Protein AF-A0A972E0N2-F1 (afdb_monomer_lite)

Sequence (147 aa):
MMSERCEKVRLAAMAALDGETPPLSEQEIREHLAACAACRAQVEQLQRALAPLKRQKLRVVAEDVWPGVEAALRKQTAPAQPRREACVFAALGLFLLACKIVGVLPELAGNWLPKVLPLAAALVLFCVLKQNPFQITGNLKLEGNLR

Secondary structure (DSSP, 8-state):
---HHHHHHHHHHHHHHHT---SS-HHHHHHHHHH-HHHHHHHHHHHHHHHHHHTPPP---SS--HHHHHHHHHHHHSPP-THHHHHHHHHHHHHHHHHHHHHHSGGGTT-SHHHHHHHHHHHHHHHHH---TT-------------

pLDDT: mean 78.17, std 16.09, range [41.03, 96.81]

Foldseek 3Di:
DDDPLLVLLLQQLVCVVVVHHHPDDPVSSVVVLVVDVVSVVVSVVVVVVCVVVVVDDPPPDVDDCVVVVVVVVCVVPVPPPCVVVVVVVVVLVVVLVVLVVVCVPPVCVPDCCSVVVNVVVVVVCCVVVVPPVPPPVPPPPPPPPDD

Structure (mmCIF, N/CA/C/O backbone):
data_AF-A0A972E0N2-F1
#
_entry.id   AF-A0A972E0N2-F1
#
loop_
_atom_site.group_PDB
_atom_site.id
_atom_site.type_symbol
_atom_site.label_atom_id
_atom_site.label_alt_id
_atom_site.label_comp_id
_atom_site.label_asym_id
_atom_site.label_entity_id
_atom_site.label_seq_id
_atom_site.pdbx_PDB_ins_code
_atom_site.Cartn_x
_atom_site.Cartn_y
_atom_site.Cartn_z
_atom_site.occupancy
_atom_site.B_iso_or_equiv
_atom_site.auth_seq_id
_atom_site.auth_comp_id
_atom_site.auth_asym_id
_atom_site.auth_atom_id
_atom_site.pdbx_PDB_model_num
ATOM 1 N N . MET A 1 1 ? -31.651 2.203 8.434 1.00 47.38 1 MET A N 1
ATOM 2 C CA . MET A 1 1 ? -31.105 3.549 8.154 1.00 47.38 1 MET A CA 1
ATOM 3 C C . MET A 1 1 ? -29.823 3.714 8.949 1.00 47.38 1 MET A C 1
ATOM 5 O O . MET A 1 1 ? -29.874 3.605 10.168 1.00 47.38 1 MET A O 1
ATOM 9 N N . MET A 1 2 ? -28.678 3.868 8.279 1.00 61.38 2 MET A N 1
ATOM 10 C CA . MET A 1 2 ? -27.412 4.181 8.948 1.00 61.38 2 MET A CA 1
ATOM 11 C C . MET A 1 2 ? -27.353 5.688 9.194 1.00 61.38 2 MET A C 1
ATOM 13 O O . MET A 1 2 ? -27.501 6.458 8.252 1.00 61.38 2 MET A O 1
ATOM 17 N N . SER A 1 3 ? -27.201 6.101 10.452 1.00 83.81 3 SER A N 1
ATOM 18 C CA . SER A 1 3 ? -26.954 7.503 10.791 1.00 83.81 3 SER A CA 1
ATOM 19 C C . SER A 1 3 ? -25.468 7.826 10.627 1.00 83.81 3 SER A C 1
ATOM 21 O O . SER A 1 3 ? -24.614 6.963 10.836 1.00 83.81 3 SER A O 1
ATOM 23 N N . GLU A 1 4 ? -25.154 9.080 10.310 1.00 91.50 4 GLU A N 1
ATOM 24 C CA . GLU A 1 4 ? -23.779 9.580 10.146 1.00 91.50 4 GLU A CA 1
ATOM 25 C C . GLU A 1 4 ? -22.886 9.263 11.365 1.00 91.50 4 GLU A C 1
ATOM 27 O O . GLU A 1 4 ? -21.710 8.926 11.236 1.00 91.50 4 GLU A O 1
ATOM 32 N N . ARG A 1 5 ? -23.456 9.291 12.580 1.00 92.62 5 ARG A N 1
ATOM 33 C CA . ARG A 1 5 ? -22.733 8.940 13.812 1.00 92.62 5 ARG A CA 1
ATOM 34 C C . ARG A 1 5 ? -22.342 7.462 13.863 1.00 92.62 5 ARG A C 1
ATOM 36 O O . ARG A 1 5 ? -21.238 7.153 14.302 1.00 92.62 5 ARG A O 1
ATOM 43 N N . CYS A 1 6 ? -23.216 6.560 13.413 1.00 95.50 6 CYS A N 1
ATOM 44 C CA . CYS A 1 6 ? -22.904 5.131 13.354 1.00 95.50 6 CYS A CA 1
AT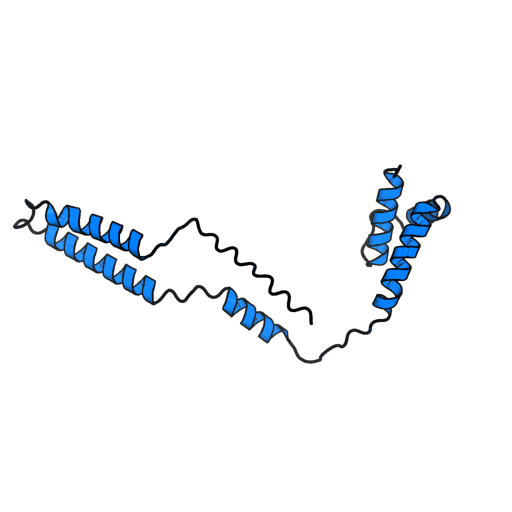OM 45 C C . CYS A 1 6 ? -21.748 4.853 12.386 1.00 95.50 6 CYS A C 1
ATOM 47 O O . CYS A 1 6 ? -20.889 4.024 12.674 1.00 95.50 6 CYS A O 1
ATOM 49 N N . GLU A 1 7 ? -21.708 5.551 11.252 1.00 95.00 7 GLU A N 1
ATOM 50 C CA . GLU A 1 7 ? -20.619 5.432 10.281 1.00 95.00 7 GLU A CA 1
ATOM 51 C C . GLU A 1 7 ? -19.281 5.899 10.868 1.00 95.00 7 GLU A C 1
ATOM 53 O O . GLU A 1 7 ? -18.316 5.134 10.870 1.00 95.00 7 GLU A O 1
ATOM 58 N N . LYS A 1 8 ? -19.244 7.099 11.466 1.00 95.94 8 LYS A N 1
ATOM 59 C CA . LYS A 1 8 ? -18.034 7.637 12.114 1.00 95.94 8 LYS A CA 1
ATOM 60 C C . LYS A 1 8 ? -17.495 6.709 13.201 1.00 95.94 8 LYS A C 1
ATOM 62 O O . LYS A 1 8 ? -16.295 6.454 13.249 1.00 95.94 8 LYS A O 1
ATOM 67 N N . VAL A 1 9 ? -18.373 6.163 14.045 1.00 96.44 9 VAL A N 1
ATOM 68 C CA . VAL A 1 9 ? -17.969 5.234 15.113 1.00 96.44 9 VAL A CA 1
ATOM 69 C C . VAL A 1 9 ? -17.430 3.927 14.546 1.00 96.44 9 VAL A C 1
ATOM 71 O O . VAL A 1 9 ? -16.439 3.416 15.059 1.00 96.44 9 VAL A O 1
ATOM 74 N N . ARG A 1 10 ? -18.029 3.387 13.480 1.00 94.56 10 ARG A N 1
ATOM 75 C CA . ARG A 1 10 ? -17.522 2.166 12.840 1.00 94.56 10 ARG A CA 1
ATOM 76 C C . ARG A 1 10 ? -16.139 2.365 12.235 1.00 94.56 10 ARG A C 1
ATOM 78 O O . ARG A 1 10 ? -15.279 1.518 12.449 1.00 94.56 10 ARG A O 1
ATOM 85 N N . LEU A 1 11 ? -15.924 3.470 11.522 1.00 95.69 11 LEU A N 1
ATOM 86 C CA . LEU A 1 11 ? -14.619 3.802 10.947 1.00 95.69 11 LEU A CA 1
ATOM 87 C C . LEU A 1 11 ? -13.566 4.003 12.040 1.00 95.69 11 LEU A C 1
ATOM 89 O O . LEU A 1 11 ? -12.485 3.429 11.962 1.00 95.69 11 LEU A O 1
ATOM 93 N N . ALA A 1 12 ? -13.904 4.742 13.098 1.00 96.81 12 ALA A N 1
ATOM 94 C CA . ALA A 1 12 ? -13.007 4.941 14.231 1.00 96.81 12 ALA A CA 1
ATOM 95 C C . ALA A 1 12 ? -12.687 3.621 14.960 1.00 96.81 12 ALA A C 1
ATOM 97 O O . ALA A 1 12 ? -11.539 3.376 15.318 1.00 96.81 12 ALA A O 1
ATOM 98 N N . ALA A 1 13 ? -13.674 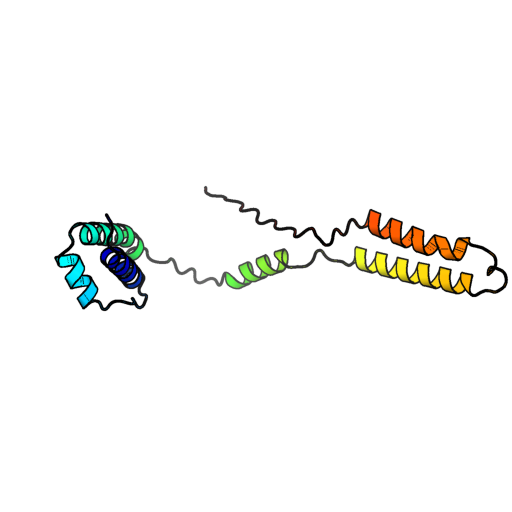2.737 15.134 1.00 95.44 13 ALA A N 1
ATOM 99 C CA . ALA A 1 13 ? -13.461 1.421 15.729 1.00 95.44 13 ALA A CA 1
ATOM 100 C C . ALA A 1 13 ? -12.577 0.518 14.852 1.00 95.44 13 ALA A C 1
ATOM 102 O O . ALA A 1 13 ? -11.760 -0.220 15.392 1.00 95.44 13 ALA A O 1
ATOM 103 N N . MET A 1 14 ? -12.710 0.579 13.522 1.00 95.00 14 MET A N 1
ATOM 104 C CA . MET A 1 14 ? -11.822 -0.131 12.592 1.00 95.00 14 MET A CA 1
ATOM 105 C C . MET A 1 14 ? -10.381 0.370 12.694 1.00 95.00 14 MET A C 1
ATOM 107 O O . MET A 1 14 ? -9.493 -0.433 12.954 1.00 95.00 14 MET A O 1
ATOM 111 N N . ALA A 1 15 ? -10.168 1.685 12.597 1.00 95.38 15 ALA A N 1
ATOM 112 C CA . ALA A 1 15 ? -8.840 2.289 12.724 1.00 95.38 15 ALA A CA 1
ATOM 113 C C . ALA A 1 15 ? -8.162 1.886 14.046 1.00 95.38 15 ALA A C 1
ATOM 115 O O . ALA A 1 15 ? -7.014 1.447 14.061 1.00 95.38 15 ALA A O 1
ATOM 116 N N . ALA A 1 16 ? -8.909 1.923 15.156 1.00 94.62 16 ALA A N 1
ATOM 117 C CA . ALA A 1 16 ? -8.409 1.475 16.452 1.00 94.62 16 ALA A CA 1
ATOM 118 C C . ALA A 1 16 ? -8.043 -0.025 16.476 1.00 94.62 16 ALA A C 1
ATOM 120 O O . ALA A 1 16 ? -7.080 -0.416 17.136 1.00 94.62 16 ALA A O 1
ATOM 121 N N . LEU A 1 17 ? -8.794 -0.884 15.773 1.00 93.00 17 LEU A N 1
ATOM 122 C CA . LEU A 1 17 ? -8.502 -2.321 15.682 1.00 93.00 17 LEU A CA 1
ATOM 123 C C . LEU A 1 17 ? -7.239 -2.627 14.870 1.00 93.00 17 LEU A C 1
ATOM 125 O O . LEU A 1 17 ? -6.551 -3.601 15.201 1.00 93.00 17 LEU A O 1
ATOM 129 N N . ASP A 1 18 ? -6.950 -1.794 13.873 1.00 91.38 18 ASP A N 1
ATOM 130 C CA . ASP A 1 18 ? -5.763 -1.867 13.017 1.00 91.38 18 ASP A CA 1
ATOM 131 C C . ASP A 1 18 ? -4.518 -1.237 13.676 1.00 91.38 18 ASP A C 1
ATOM 133 O O . ASP A 1 18 ? -3.405 -1.381 13.175 1.00 91.38 18 ASP A O 1
ATOM 137 N N . GLY A 1 19 ? -4.678 -0.610 14.849 1.00 91.50 19 GLY A N 1
ATOM 138 C CA . GLY A 1 19 ? -3.594 0.050 15.585 1.00 91.50 19 GLY A CA 1
ATOM 139 C C . GLY A 1 19 ? -3.277 1.462 15.085 1.00 91.50 19 GLY A C 1
ATOM 140 O O . GLY A 1 19 ? -2.243 2.019 15.452 1.00 91.50 19 GLY A O 1
ATOM 141 N N . GLU A 1 20 ? -4.152 2.040 14.265 1.00 95.25 20 GLU A N 1
ATOM 142 C CA . GLU A 1 20 ? -4.073 3.429 13.821 1.00 95.25 20 GLU A CA 1
ATOM 143 C C . GLU A 1 20 ? -4.681 4.380 14.862 1.00 95.25 20 GLU A C 1
ATOM 145 O O . GLU A 1 20 ? -5.400 3.968 15.775 1.00 95.25 20 GLU A O 1
ATOM 150 N N . THR A 1 21 ? -4.415 5.680 14.717 1.00 95.38 21 THR A N 1
ATOM 151 C CA . THR A 1 21 ? -4.998 6.716 15.579 1.00 95.38 21 THR A CA 1
ATOM 152 C C . THR A 1 21 ? -6.384 7.113 15.056 1.00 95.38 21 THR A C 1
ATOM 154 O O . THR A 1 21 ? -6.466 7.773 14.016 1.00 95.38 21 THR A O 1
ATOM 157 N N . PRO A 1 22 ? -7.485 6.756 15.744 1.00 95.25 22 PRO A N 1
ATOM 158 C CA . PRO A 1 22 ? -8.828 7.075 15.279 1.00 95.25 22 PRO A CA 1
ATOM 159 C C . PRO A 1 22 ? -9.177 8.562 15.473 1.00 95.25 22 PRO A C 1
ATOM 161 O O . PRO A 1 22 ? -8.662 9.212 16.383 1.00 95.25 22 PRO A O 1
ATOM 164 N N . PRO A 1 23 ? -10.120 9.100 14.677 1.00 91.62 23 PRO A N 1
ATOM 165 C CA . PRO A 1 23 ? -10.600 10.477 14.819 1.00 91.62 23 PRO A CA 1
ATOM 166 C C . PRO A 1 23 ? -11.544 10.684 16.016 1.00 91.62 23 PRO A C 1
ATOM 168 O O . PRO A 1 23 ? -11.795 11.823 16.397 1.00 91.62 23 PRO A O 1
ATOM 171 N N . LEU A 1 24 ? -12.094 9.604 16.583 1.00 95.62 24 LEU A N 1
ATOM 172 C CA . LEU A 1 24 ? -12.899 9.629 17.807 1.00 95.62 24 LEU A CA 1
ATOM 173 C C . LEU A 1 24 ? -12.097 9.026 18.953 1.00 95.62 24 LEU A C 1
ATOM 175 O O . LEU A 1 24 ? -11.369 8.050 18.760 1.00 95.62 24 LEU A O 1
ATOM 179 N N . SER A 1 25 ? -12.279 9.564 20.153 1.00 95.88 25 SER A N 1
ATOM 180 C CA . SER A 1 25 ? -11.676 9.003 21.357 1.00 95.88 25 SER A CA 1
ATOM 181 C C . SER A 1 25 ? -12.251 7.619 21.676 1.00 95.88 25 SER A C 1
ATOM 183 O O . SER A 1 25 ? -13.392 7.284 21.344 1.00 95.88 25 SER A O 1
ATOM 185 N N . GLU A 1 26 ? -11.475 6.806 22.392 1.00 94.06 26 GLU A N 1
ATOM 186 C CA . GLU A 1 26 ? -11.918 5.480 22.835 1.00 94.06 26 GLU A CA 1
ATOM 187 C C . GLU A 1 26 ? -13.202 5.555 23.683 1.00 94.06 26 GLU A C 1
ATOM 189 O O . GLU A 1 26 ? -14.063 4.676 23.617 1.00 94.06 26 GLU A O 1
ATOM 194 N N . GLN A 1 27 ? -13.360 6.626 24.465 1.00 96.25 27 GLN A N 1
ATOM 195 C CA . GLN A 1 27 ? -14.550 6.845 25.275 1.00 96.25 27 GLN A CA 1
ATOM 196 C C . GLN A 1 27 ? -15.798 7.088 24.416 1.00 96.25 27 GLN A C 1
ATOM 198 O O . GLN A 1 27 ? -16.801 6.408 24.622 1.00 96.25 27 GLN A O 1
ATOM 203 N N . GLU A 1 28 ? -15.724 7.958 23.408 1.00 95.62 28 GLU A N 1
ATOM 204 C CA . GLU A 1 28 ? -16.846 8.219 22.492 1.00 95.62 28 GLU A CA 1
ATOM 205 C C . GLU A 1 28 ? -17.270 6.964 21.719 1.00 95.62 28 GLU A C 1
ATOM 207 O O . GLU A 1 28 ? -18.464 6.720 21.509 1.00 95.62 28 GLU A O 1
ATOM 212 N N . ILE A 1 29 ? -16.294 6.142 21.317 1.00 96.06 29 ILE A N 1
ATOM 213 C CA . ILE A 1 29 ? -16.551 4.847 20.680 1.00 96.06 29 ILE A CA 1
ATOM 214 C C . ILE A 1 29 ? -17.296 3.934 21.663 1.00 96.06 29 ILE A C 1
ATOM 216 O O . ILE A 1 29 ? -18.366 3.422 21.325 1.00 96.06 29 ILE A O 1
ATOM 220 N N . ARG A 1 30 ? -16.784 3.756 22.891 1.00 95.75 30 ARG A N 1
ATOM 221 C CA . ARG A 1 30 ? -17.406 2.898 23.919 1.00 95.75 30 ARG A CA 1
ATOM 222 C C . ARG A 1 30 ? -18.832 3.324 24.254 1.00 95.75 30 ARG A C 1
ATOM 224 O O . ARG A 1 30 ? -19.719 2.473 24.305 1.00 95.75 30 ARG A O 1
ATOM 231 N N . GLU A 1 31 ? -19.065 4.620 24.438 1.00 96.56 31 GLU A N 1
ATOM 232 C CA . GLU A 1 31 ? -20.388 5.177 24.735 1.00 96.56 31 GLU A CA 1
ATOM 233 C C . GLU A 1 31 ? -21.396 4.846 23.629 1.00 96.56 31 GLU A C 1
ATOM 235 O O . GLU A 1 31 ? -22.507 4.381 23.902 1.00 96.56 31 GLU A O 1
ATOM 240 N N . HIS A 1 32 ? -21.004 5.003 22.362 1.00 96.38 32 HIS A N 1
ATOM 241 C CA . HIS A 1 32 ? -21.888 4.663 21.253 1.00 96.38 32 HIS A CA 1
ATOM 242 C C . HIS A 1 32 ? -22.130 3.153 21.134 1.00 96.38 32 HIS A C 1
ATOM 244 O O . HIS A 1 32 ? -23.262 2.737 20.885 1.00 96.38 32 HIS A O 1
ATOM 250 N N . LEU A 1 33 ? -21.105 2.316 21.325 1.00 96.06 33 LEU A N 1
ATOM 251 C CA . LEU A 1 33 ? -21.260 0.857 21.280 1.00 96.06 33 LEU A CA 1
ATOM 252 C C . LEU A 1 33 ? -22.137 0.330 22.426 1.00 96.06 33 LEU A C 1
ATOM 254 O O . LEU A 1 33 ? -22.862 -0.646 22.235 1.00 96.06 33 LEU A O 1
ATOM 258 N N . ALA A 1 34 ? -22.142 0.994 23.585 1.00 96.50 34 ALA A N 1
ATOM 259 C CA . ALA A 1 34 ? -23.062 0.675 24.672 1.00 96.50 34 ALA A CA 1
ATOM 260 C C . ALA A 1 34 ? -24.527 0.934 24.272 1.00 96.50 34 ALA A C 1
ATOM 262 O O . ALA A 1 34 ? -25.392 0.095 24.543 1.00 96.50 34 ALA A O 1
ATOM 263 N N . ALA A 1 35 ? -24.786 2.042 23.569 1.00 95.19 35 ALA A N 1
ATOM 264 C CA . ALA A 1 35 ? -26.125 2.477 23.171 1.00 95.19 35 ALA A CA 1
ATOM 265 C C . ALA A 1 35 ? -26.642 1.853 21.856 1.00 95.19 35 ALA A C 1
ATOM 267 O O . ALA A 1 35 ? -27.850 1.729 21.669 1.00 95.19 35 ALA A O 1
ATOM 268 N N . CYS A 1 36 ? -25.762 1.445 20.936 1.00 96.75 36 CYS A N 1
ATOM 269 C CA . CYS A 1 36 ? -26.142 0.950 19.611 1.00 96.75 36 CYS A CA 1
ATOM 270 C C . CYS A 1 36 ? -25.799 -0.535 19.425 1.00 96.75 36 CYS A C 1
ATOM 272 O O . CYS A 1 36 ? -24.662 -0.906 19.129 1.00 96.75 36 CYS A O 1
ATOM 274 N N . ALA A 1 37 ? -26.811 -1.404 19.534 1.00 95.75 37 ALA A N 1
ATOM 275 C CA . ALA A 1 37 ? -26.650 -2.850 19.351 1.00 95.75 37 ALA A CA 1
ATOM 276 C C . ALA A 1 37 ? -26.124 -3.240 17.954 1.00 95.75 37 ALA A C 1
ATOM 278 O O . ALA A 1 37 ? -25.310 -4.153 17.846 1.00 95.75 37 ALA A O 1
ATOM 279 N N . ALA A 1 38 ? -26.532 -2.526 16.898 1.00 94.69 38 ALA A N 1
ATOM 280 C CA . ALA A 1 38 ? -26.091 -2.807 15.531 1.00 94.69 38 ALA A CA 1
ATOM 281 C C . ALA A 1 38 ? -24.590 -2.534 15.330 1.00 94.69 38 ALA A C 1
ATOM 283 O O . ALA A 1 38 ? -23.879 -3.381 14.788 1.00 94.69 38 ALA A O 1
ATOM 284 N N . CYS A 1 39 ? -24.092 -1.384 15.802 1.00 95.88 39 CYS A N 1
ATOM 285 C CA . CYS A 1 39 ? -22.668 -1.051 15.726 1.00 95.88 39 CYS A CA 1
ATOM 286 C C . CYS A 1 39 ? -21.823 -2.002 16.582 1.00 95.88 39 CYS A C 1
ATOM 288 O O . CYS A 1 39 ? -20.782 -2.467 16.124 1.00 95.88 39 CYS A O 1
ATOM 290 N N . ARG A 1 40 ? -22.297 -2.354 17.785 1.00 96.44 40 ARG A N 1
ATOM 291 C CA . ARG A 1 40 ? -21.650 -3.351 18.651 1.00 96.44 40 ARG A CA 1
ATOM 292 C C . ARG A 1 40 ? -21.501 -4.704 17.958 1.00 96.44 40 ARG A C 1
ATOM 294 O O . ARG A 1 40 ? -20.384 -5.201 17.867 1.00 96.44 40 ARG A O 1
ATOM 301 N N . ALA A 1 41 ? -22.574 -5.238 17.376 1.00 96.62 41 ALA A N 1
ATOM 302 C CA . ALA A 1 41 ? -22.528 -6.516 16.665 1.00 96.62 41 ALA A CA 1
ATOM 303 C C . ALA A 1 41 ? -21.528 -6.512 15.490 1.00 96.62 41 ALA A C 1
ATOM 305 O O . ALA A 1 41 ? -20.830 -7.500 15.258 1.00 96.62 41 ALA A O 1
ATOM 306 N N . GLN A 1 42 ? -21.426 -5.396 14.762 1.00 94.44 42 GLN A N 1
ATOM 307 C CA . GLN A 1 42 ? -20.488 -5.248 13.644 1.00 94.44 42 GLN A CA 1
ATOM 308 C C . GLN A 1 42 ? -19.032 -5.164 14.108 1.00 94.44 42 GLN A C 1
ATOM 310 O O . GLN A 1 42 ? -18.171 -5.833 13.538 1.00 94.44 42 GLN A O 1
ATOM 315 N N . VAL A 1 43 ? -18.748 -4.393 15.160 1.00 94.94 43 VAL A N 1
ATOM 316 C CA . VAL A 1 43 ? -17.398 -4.316 15.741 1.00 94.94 43 VAL A CA 1
ATOM 317 C C . VAL A 1 43 ? -16.977 -5.670 16.319 1.00 94.94 43 VAL A C 1
ATOM 319 O O . VAL A 1 43 ? -15.860 -6.120 16.078 1.00 94.94 43 VAL A O 1
ATOM 322 N N . GLU A 1 44 ? -17.880 -6.381 16.995 1.00 95.69 44 GLU A N 1
ATOM 323 C CA . GLU A 1 44 ? -17.631 -7.743 17.483 1.00 95.69 44 GLU A CA 1
ATOM 324 C C . GLU A 1 44 ? -17.385 -8.740 16.341 1.00 95.69 44 GLU A C 1
ATOM 326 O O . GLU A 1 44 ? -16.583 -9.666 16.472 1.00 95.69 44 GLU A O 1
ATOM 331 N N . GLN A 1 45 ? -18.065 -8.583 15.201 1.00 95.38 45 GLN A N 1
ATOM 332 C CA . GLN A 1 45 ? -17.803 -9.391 14.010 1.00 95.38 45 GLN A CA 1
ATOM 333 C C . GLN A 1 45 ? -16.391 -9.138 13.462 1.00 95.38 45 GLN A C 1
ATOM 335 O O . GLN A 1 45 ? -15.680 -10.100 13.168 1.00 95.38 45 GLN A O 1
ATOM 340 N N . LEU A 1 46 ? -15.961 -7.875 13.379 1.00 93.06 46 LEU A N 1
ATOM 341 C CA . LEU A 1 46 ? -14.603 -7.510 12.959 1.00 93.06 46 LEU A CA 1
ATOM 342 C C . LEU A 1 46 ? -13.546 -8.073 13.916 1.00 93.06 46 LEU A C 1
ATOM 344 O O . LEU A 1 46 ? -12.584 -8.702 13.482 1.00 93.06 46 LEU A O 1
ATOM 348 N N . GLN A 1 47 ? -13.755 -7.936 15.226 1.00 93.75 47 GLN A N 1
ATOM 349 C CA . GLN A 1 47 ? -12.856 -8.493 16.240 1.00 93.75 47 GLN A CA 1
ATOM 350 C C . GLN A 1 47 ? -12.726 -10.015 16.128 1.00 93.75 47 GLN A C 1
ATOM 352 O O . GLN A 1 47 ? -11.617 -10.546 16.205 1.00 93.75 47 GLN A O 1
ATOM 357 N N . ARG A 1 48 ? -13.840 -10.723 15.900 1.00 93.94 48 ARG A N 1
ATOM 358 C CA . ARG A 1 48 ? -13.830 -12.176 15.675 1.00 93.94 48 ARG A CA 1
ATOM 359 C C . ARG A 1 48 ? -13.066 -12.562 14.410 1.00 93.94 48 ARG A C 1
ATOM 361 O O . ARG A 1 48 ? -12.350 -13.559 14.439 1.00 93.94 48 ARG A O 1
ATOM 368 N N . ALA A 1 49 ? -13.174 -11.777 13.338 1.00 91.50 49 ALA A N 1
ATOM 369 C CA . ALA A 1 49 ? -12.422 -12.001 12.103 1.00 91.50 49 ALA A CA 1
ATOM 370 C C . ALA A 1 49 ? -10.913 -11.738 12.270 1.00 91.50 49 ALA A C 1
ATOM 372 O O . ALA A 1 49 ? -10.095 -12.465 11.710 1.00 91.50 49 ALA A O 1
ATOM 373 N N . LEU A 1 50 ? -10.531 -10.751 13.087 1.00 90.44 50 LEU A N 1
ATOM 374 C CA . LEU A 1 50 ? -9.130 -10.428 13.386 1.00 90.44 50 LEU A CA 1
ATOM 375 C C . LEU A 1 50 ? -8.482 -11.397 14.384 1.00 90.44 50 LEU A C 1
ATOM 377 O O . LEU A 1 50 ? -7.269 -11.598 14.347 1.00 90.44 50 LEU A O 1
ATOM 381 N N . ALA A 1 51 ? -9.261 -12.009 15.279 1.00 89.88 51 ALA A N 1
ATOM 382 C CA . ALA A 1 51 ? -8.762 -12.933 16.297 1.00 89.88 51 ALA A CA 1
ATOM 383 C C . ALA A 1 51 ? -7.844 -14.055 15.757 1.00 89.88 51 ALA A C 1
ATOM 385 O O . ALA A 1 51 ? -6.785 -14.265 16.356 1.00 89.88 51 ALA A O 1
ATOM 386 N N . PRO A 1 52 ? -8.167 -14.772 14.658 1.00 90.50 52 PRO A N 1
ATOM 387 C CA . PRO A 1 52 ? -7.251 -15.758 14.086 1.00 90.50 52 PRO A CA 1
ATOM 388 C C . PRO A 1 52 ? -5.985 -15.120 13.506 1.00 90.50 52 PRO A C 1
ATOM 390 O O . PRO A 1 52 ? -4.908 -15.682 13.682 1.00 90.50 52 PRO A O 1
ATOM 393 N N . LEU A 1 53 ? -6.083 -13.943 12.875 1.00 87.69 53 LEU A N 1
ATOM 394 C CA . LEU A 1 53 ? -4.934 -13.237 12.295 1.00 87.69 53 LEU A CA 1
ATOM 395 C C . LEU A 1 53 ? -3.944 -12.789 13.375 1.00 87.69 53 LEU A C 1
ATOM 397 O O . LEU A 1 53 ? -2.747 -13.007 13.230 1.00 87.69 53 LEU A O 1
ATOM 401 N N . LYS A 1 54 ? -4.435 -12.273 14.510 1.00 84.94 54 LYS A N 1
ATOM 402 C CA . LYS A 1 54 ? -3.597 -11.880 15.660 1.00 84.94 54 LYS A CA 1
ATOM 403 C C . LYS A 1 54 ? -2.835 -13.049 16.292 1.00 84.94 54 LYS A C 1
ATOM 405 O O . LYS A 1 54 ? -1.846 -12.832 16.985 1.00 84.94 54 LYS A O 1
ATOM 410 N N . ARG A 1 55 ? -3.293 -14.286 16.084 1.00 86.94 55 ARG A N 1
ATOM 411 C CA . ARG A 1 55 ? -2.617 -15.501 16.569 1.00 86.94 55 ARG A CA 1
ATO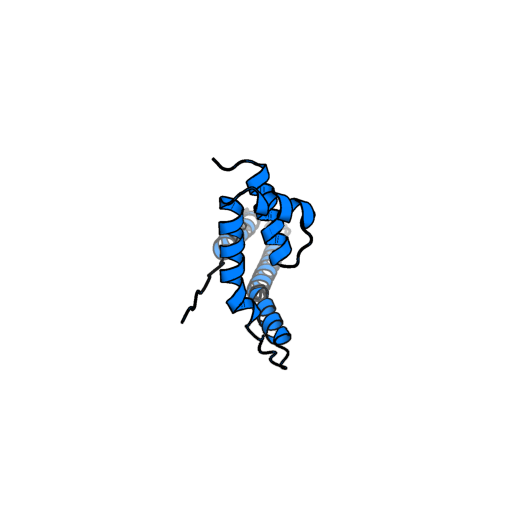M 412 C C . ARG A 1 55 ? -1.557 -16.012 15.599 1.00 86.94 55 ARG A C 1
ATOM 414 O O . ARG A 1 55 ? -0.766 -16.873 15.986 1.00 86.94 55 ARG A O 1
ATOM 421 N N . GLN A 1 56 ? -1.540 -15.515 14.363 1.00 87.56 56 GLN A N 1
ATOM 422 C CA . GLN A 1 56 ? -0.531 -15.912 13.396 1.00 87.56 56 GLN A CA 1
ATOM 423 C C . GLN A 1 56 ? 0.818 -15.345 13.813 1.00 87.56 56 GLN A C 1
ATOM 425 O O . GLN A 1 56 ? 0.979 -14.146 14.032 1.00 87.56 56 GLN A O 1
ATOM 430 N N . LYS A 1 57 ? 1.808 -16.226 13.914 1.00 82.94 57 LYS A N 1
ATOM 431 C CA . LYS A 1 57 ? 3.198 -15.815 14.064 1.00 82.94 57 LYS A CA 1
ATOM 432 C C . LYS A 1 57 ? 3.766 -15.635 12.672 1.00 82.94 57 LYS A C 1
ATOM 434 O O . LYS A 1 57 ? 3.751 -16.575 11.876 1.00 82.94 57 LYS A O 1
ATOM 439 N N . LEU A 1 58 ? 4.278 -14.442 12.388 1.00 79.19 58 LEU A N 1
ATOM 440 C CA . LEU A 1 58 ? 5.040 -14.232 11.171 1.00 79.19 58 LEU A CA 1
ATOM 441 C C . LEU A 1 58 ? 6.260 -15.155 11.222 1.00 79.19 58 LEU A C 1
ATOM 443 O O . LEU A 1 58 ? 7.062 -15.092 12.157 1.00 79.19 58 LEU A O 1
ATOM 447 N N . ARG A 1 59 ? 6.394 -16.036 10.230 1.00 81.12 59 ARG A N 1
ATOM 448 C CA . ARG A 1 59 ? 7.649 -16.751 10.021 1.00 81.12 59 ARG A CA 1
ATOM 449 C C . ARG A 1 59 ? 8.648 -15.723 9.511 1.00 81.12 59 ARG A C 1
ATOM 451 O O . ARG A 1 59 ? 8.639 -15.388 8.332 1.00 81.12 59 ARG A O 1
ATOM 458 N N . VAL A 1 60 ? 9.481 -15.214 10.409 1.00 77.06 60 VAL A N 1
ATOM 459 C CA . VAL A 1 60 ? 10.613 -14.376 10.026 1.00 77.06 60 VAL A CA 1
ATOM 460 C C . VAL A 1 60 ? 11.625 -15.294 9.351 1.00 77.06 60 VAL A C 1
ATOM 462 O O . VAL A 1 60 ? 12.282 -16.104 10.002 1.00 77.06 60 VAL A O 1
ATOM 465 N N . VAL A 1 61 ? 11.675 -15.234 8.024 1.00 77.38 61 VAL A N 1
ATOM 466 C CA . VAL A 1 61 ? 12.756 -15.837 7.248 1.00 77.38 61 VAL A CA 1
ATOM 467 C C . VAL A 1 61 ? 13.953 -14.904 7.409 1.00 77.38 61 VAL A C 1
ATOM 469 O O . VAL A 1 61 ? 13.836 -13.713 7.147 1.00 77.38 61 VAL A O 1
ATOM 472 N N . ALA A 1 62 ? 15.076 -15.426 7.907 1.00 77.75 62 ALA A N 1
ATOM 473 C CA . ALA A 1 62 ? 16.282 -14.633 8.175 1.00 77.75 62 ALA A CA 1
ATOM 474 C C . ALA A 1 62 ? 17.020 -14.193 6.896 1.00 77.75 62 ALA A C 1
ATOM 476 O O . ALA A 1 62 ? 17.996 -13.452 6.967 1.00 77.75 62 ALA A O 1
ATOM 477 N N . GLU A 1 63 ? 16.581 -14.681 5.739 1.00 86.12 63 GLU A N 1
ATOM 478 C CA . GLU A 1 63 ? 17.148 -14.344 4.444 1.00 86.12 63 GLU A CA 1
ATOM 479 C C . GLU A 1 63 ? 16.561 -13.028 3.932 1.00 86.12 63 GLU A C 1
ATOM 481 O O . GLU A 1 63 ? 15.341 -12.844 3.887 1.00 86.12 63 GLU A O 1
ATOM 486 N N . ASP A 1 64 ? 17.444 -12.114 3.541 1.00 87.50 64 ASP A N 1
ATOM 487 C CA . ASP A 1 64 ? 17.047 -10.867 2.907 1.00 87.50 64 ASP A CA 1
ATOM 488 C C . ASP A 1 64 ? 16.573 -11.145 1.475 1.00 87.50 64 ASP A C 1
ATOM 490 O O . ASP A 1 64 ? 17.360 -11.433 0.572 1.00 87.50 64 ASP A O 1
ATOM 494 N N . VAL A 1 65 ? 15.259 -11.071 1.270 1.00 89.25 65 VAL A N 1
ATOM 495 C CA . VAL A 1 65 ? 14.627 -11.242 -0.046 1.00 89.25 65 VAL A CA 1
ATOM 496 C C . VAL A 1 65 ? 14.677 -9.967 -0.895 1.00 89.25 65 VAL A C 1
ATOM 498 O O . VAL A 1 65 ? 14.376 -10.016 -2.093 1.00 89.25 65 VAL A O 1
ATOM 501 N N . TRP A 1 66 ? 15.051 -8.823 -0.310 1.00 93.06 66 TRP A N 1
ATOM 502 C CA . TRP A 1 66 ? 15.026 -7.527 -0.983 1.00 93.06 66 TRP A CA 1
ATOM 503 C C . TRP A 1 66 ? 15.915 -7.458 -2.233 1.00 93.06 66 TRP A C 1
ATOM 505 O O . TRP A 1 66 ? 15.421 -6.982 -3.258 1.00 93.06 66 TRP A O 1
ATOM 515 N N . PRO A 1 67 ? 17.150 -8.002 -2.253 1.00 93.81 67 PRO A N 1
ATOM 516 C CA . PRO A 1 67 ? 17.983 -7.995 -3.454 1.00 93.81 67 PRO A CA 1
ATOM 517 C C . PRO A 1 67 ? 17.326 -8.718 -4.636 1.00 93.81 67 PRO A C 1
ATOM 519 O O . PRO A 1 67 ? 17.433 -8.281 -5.784 1.00 93.81 67 PRO A O 1
ATOM 522 N N . GLY A 1 68 ? 16.607 -9.813 -4.363 1.00 91.38 68 GLY A N 1
ATOM 523 C CA . GLY A 1 68 ? 15.870 -10.565 -5.379 1.00 91.38 68 GLY A CA 1
ATOM 524 C C . GLY A 1 68 ? 14.701 -9.765 -5.954 1.00 91.38 68 GLY A C 1
ATOM 525 O O . GLY A 1 68 ? 14.531 -9.706 -7.175 1.00 91.38 68 GLY A O 1
ATOM 526 N N . VAL A 1 69 ? 13.933 -9.101 -5.085 1.00 90.62 69 VAL A N 1
ATOM 527 C CA . VAL A 1 69 ? 12.826 -8.217 -5.483 1.00 90.62 69 VAL A CA 1
ATOM 528 C C . VAL A 1 69 ? 13.345 -7.030 -6.291 1.00 90.62 69 VAL A C 1
ATOM 530 O O . VAL A 1 69 ? 12.826 -6.746 -7.370 1.00 90.62 69 VAL A O 1
ATOM 533 N N . GLU A 1 70 ? 14.407 -6.375 -5.826 1.00 94.38 70 GLU A N 1
ATOM 534 C CA . GLU A 1 70 ? 15.012 -5.238 -6.514 1.00 94.38 70 GLU A CA 1
ATOM 535 C C . GLU A 1 70 ? 15.516 -5.637 -7.908 1.00 94.38 70 GLU A C 1
ATOM 537 O O . GLU A 1 70 ? 15.241 -4.952 -8.896 1.00 94.38 70 GLU A O 1
ATOM 542 N N . ALA A 1 71 ? 16.193 -6.781 -8.026 1.00 90.38 71 ALA A N 1
ATOM 543 C CA . ALA A 1 71 ? 16.641 -7.296 -9.313 1.00 90.38 71 ALA A CA 1
ATOM 544 C C . ALA A 1 71 ? 15.467 -7.601 -10.260 1.00 90.38 71 ALA A C 1
ATOM 546 O O . ALA A 1 71 ? 15.553 -7.315 -11.458 1.00 90.38 71 ALA A O 1
ATOM 547 N N . ALA A 1 72 ? 14.365 -8.156 -9.748 1.00 89.75 72 ALA A N 1
ATOM 548 C CA . ALA A 1 72 ? 13.167 -8.423 -10.540 1.00 89.75 72 ALA A CA 1
ATOM 549 C C . ALA A 1 72 ? 12.510 -7.124 -11.038 1.00 89.75 72 ALA A C 1
ATOM 551 O O . ALA A 1 72 ? 12.192 -7.014 -12.224 1.00 89.75 72 ALA A O 1
ATOM 552 N N . LEU A 1 73 ? 12.386 -6.114 -10.174 1.00 88.06 73 LEU A N 1
ATOM 553 C CA . LEU A 1 73 ? 11.845 -4.800 -10.531 1.00 88.06 73 LEU A CA 1
ATOM 554 C C . LEU A 1 73 ? 12.725 -4.076 -11.556 1.00 88.06 73 LEU A C 1
ATOM 556 O O . LEU A 1 73 ? 12.209 -3.509 -12.522 1.00 88.06 73 LEU A O 1
ATOM 560 N N . ARG A 1 74 ? 14.054 -4.148 -11.407 1.00 86.31 74 ARG A N 1
ATOM 561 C CA . ARG A 1 74 ? 15.004 -3.600 -12.388 1.00 86.31 74 ARG A CA 1
ATOM 562 C C . ARG A 1 74 ? 14.873 -4.275 -13.748 1.00 86.31 74 ARG A C 1
ATOM 564 O O . ARG A 1 74 ? 14.959 -3.592 -14.757 1.00 86.31 74 ARG A O 1
ATOM 571 N N . LYS A 1 75 ? 14.631 -5.588 -13.813 1.00 82.00 75 LYS A N 1
ATOM 572 C CA . LYS A 1 75 ? 14.407 -6.288 -15.094 1.00 82.00 75 LYS A CA 1
ATOM 573 C C . LYS A 1 75 ? 13.105 -5.868 -15.778 1.00 82.00 75 LYS A C 1
ATOM 575 O O . LYS A 1 75 ? 13.073 -5.819 -17.000 1.00 82.00 75 LYS A O 1
ATOM 580 N N . GLN A 1 76 ? 12.056 -5.571 -15.012 1.00 75.56 76 GLN A N 1
ATOM 581 C CA . GLN A 1 76 ? 10.770 -5.114 -15.557 1.00 75.56 76 GLN A CA 1
ATOM 582 C C . GLN A 1 76 ? 10.816 -3.657 -16.029 1.00 75.56 76 GLN A C 1
ATOM 584 O O . GLN A 1 76 ? 10.161 -3.304 -17.005 1.00 75.56 76 GLN A O 1
ATOM 589 N N . THR A 1 77 ? 11.589 -2.817 -15.342 1.00 66.56 77 THR A N 1
ATOM 590 C CA . THR A 1 77 ? 11.746 -1.393 -15.675 1.00 66.56 77 THR A CA 1
ATOM 591 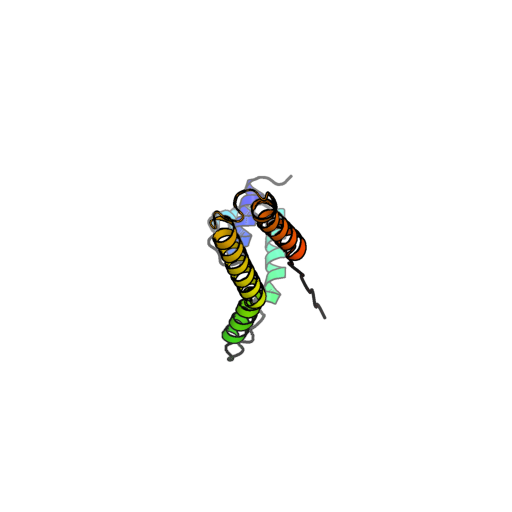C C . THR A 1 77 ? 12.923 -1.113 -16.603 1.00 66.56 77 THR A C 1
ATOM 593 O O . THR A 1 77 ? 13.020 -0.006 -17.132 1.00 66.56 77 THR A O 1
ATOM 596 N N . ALA A 1 78 ? 13.804 -2.092 -16.835 1.00 65.44 78 ALA A N 1
ATOM 597 C CA . ALA A 1 78 ? 14.877 -1.966 -17.806 1.00 65.44 78 ALA A CA 1
ATOM 598 C C . ALA A 1 78 ? 14.258 -1.673 -19.182 1.00 65.44 78 ALA A C 1
ATOM 600 O O . ALA A 1 78 ? 13.507 -2.506 -19.699 1.00 65.44 78 ALA A O 1
ATOM 601 N N . PRO A 1 79 ? 14.548 -0.507 -19.791 1.00 60.25 79 PRO A N 1
ATOM 602 C CA . PRO A 1 79 ? 14.051 -0.210 -21.123 1.00 60.25 79 PRO A CA 1
ATOM 603 C C . PRO A 1 79 ? 14.539 -1.305 -22.072 1.00 60.25 79 PRO A C 1
ATOM 605 O O . PRO A 1 79 ? 15.710 -1.698 -22.012 1.00 60.25 79 PRO A O 1
ATOM 608 N N . ALA A 1 80 ? 13.642 -1.807 -22.931 1.00 60.44 80 ALA A N 1
ATOM 609 C CA . ALA A 1 80 ? 13.999 -2.738 -23.996 1.00 60.44 80 ALA A CA 1
ATOM 610 C C . ALA A 1 80 ? 15.243 -2.190 -24.701 1.00 60.44 80 ALA A C 1
ATOM 612 O O . ALA A 1 80 ? 15.235 -1.065 -25.192 1.00 60.44 80 ALA A O 1
ATOM 613 N N . GLN A 1 81 ? 16.341 -2.940 -24.626 1.00 58.41 81 GLN A N 1
ATOM 614 C CA . GLN A 1 81 ? 17.685 -2.430 -24.864 1.00 58.41 81 GLN A CA 1
ATOM 615 C C . GLN A 1 81 ? 17.759 -1.736 -26.241 1.00 58.41 81 GLN A C 1
ATOM 617 O O . GLN A 1 81 ? 17.762 -2.421 -27.267 1.00 58.41 81 GLN A O 1
ATOM 622 N N . PRO A 1 82 ? 17.850 -0.390 -26.312 1.00 56.03 82 PRO A N 1
ATOM 623 C CA . PRO A 1 82 ? 17.590 0.360 -27.544 1.00 56.03 82 PRO A CA 1
ATOM 624 C C . PRO A 1 82 ? 18.778 0.332 -28.512 1.00 56.03 82 PRO A C 1
ATOM 626 O O . PRO A 1 82 ? 18.855 1.137 -29.434 1.00 56.03 82 PRO A O 1
ATOM 629 N N . ARG A 1 83 ? 19.738 -0.586 -28.328 1.00 62.19 83 ARG A N 1
ATOM 630 C CA . ARG A 1 83 ? 20.994 -0.631 -29.093 1.00 62.19 83 ARG A CA 1
ATOM 631 C C . ARG A 1 83 ? 20.747 -0.727 -30.597 1.00 62.19 83 ARG A C 1
ATOM 633 O O . ARG A 1 83 ? 21.445 -0.082 -31.370 1.00 62.19 83 ARG A O 1
ATOM 640 N N . ARG A 1 84 ? 19.736 -1.496 -31.009 1.00 63.97 84 ARG A N 1
ATOM 641 C CA . ARG A 1 84 ? 19.376 -1.639 -32.424 1.00 63.97 84 ARG A CA 1
ATOM 642 C C . ARG A 1 84 ? 18.702 -0.378 -32.967 1.00 63.97 84 ARG A C 1
ATOM 644 O O . ARG A 1 84 ? 19.047 0.050 -34.060 1.00 63.97 84 ARG A O 1
ATOM 651 N N . GLU A 1 85 ? 17.805 0.237 -32.201 1.00 66.50 85 GLU A N 1
ATOM 652 C CA . GLU A 1 85 ? 17.112 1.466 -32.610 1.00 66.50 85 GLU A CA 1
ATOM 653 C C . GLU A 1 85 ? 18.077 2.650 -32.694 1.00 66.50 85 GLU A C 1
ATOM 655 O O . GLU A 1 85 ? 18.104 3.347 -33.703 1.00 66.50 85 GLU A O 1
ATOM 660 N N . ALA A 1 86 ? 18.957 2.814 -31.703 1.00 71.69 86 ALA A N 1
ATOM 661 C CA . ALA A 1 86 ? 19.994 3.841 -31.701 1.00 71.69 86 ALA A CA 1
ATOM 662 C C . ALA A 1 86 ? 20.933 3.721 -32.915 1.00 71.69 86 ALA A C 1
ATOM 664 O O . ALA A 1 86 ? 21.240 4.727 -33.553 1.00 71.69 86 ALA A O 1
ATOM 665 N N . CYS A 1 87 ? 21.344 2.501 -33.289 1.00 76.06 87 CYS A N 1
ATOM 666 C CA . CYS A 1 87 ? 22.130 2.275 -34.506 1.00 76.06 87 CYS A CA 1
ATOM 667 C C . CYS A 1 87 ? 21.355 2.632 -35.783 1.00 76.06 87 CYS A C 1
ATOM 669 O O . CYS A 1 87 ? 21.934 3.211 -36.699 1.00 76.06 87 CYS A O 1
ATOM 671 N N . VAL A 1 88 ? 20.057 2.321 -35.849 1.00 76.88 88 VAL A N 1
ATOM 672 C CA . VAL A 1 88 ? 19.206 2.667 -36.998 1.00 76.88 88 VAL A CA 1
ATOM 673 C C . VAL A 1 88 ? 19.036 4.185 -37.122 1.00 76.88 88 VAL A C 1
ATOM 675 O O . VAL A 1 88 ? 19.181 4.722 -38.219 1.00 76.88 88 VAL A O 1
ATOM 678 N N . PHE A 1 89 ? 18.809 4.897 -36.014 1.00 75.56 89 PHE A N 1
ATOM 679 C CA . PHE A 1 89 ? 18.726 6.360 -36.015 1.00 75.56 89 PHE A CA 1
ATOM 680 C C . PHE A 1 89 ? 20.060 7.020 -36.378 1.00 75.56 89 PHE A C 1
ATOM 682 O O . PHE A 1 89 ? 20.072 7.973 -37.155 1.00 75.56 89 PHE A O 1
ATOM 689 N N . ALA A 1 90 ? 21.184 6.493 -35.883 1.00 81.44 90 ALA A N 1
ATOM 690 C CA . ALA A 1 90 ? 22.511 6.973 -36.262 1.00 81.44 90 ALA A CA 1
ATOM 691 C C . ALA A 1 90 ? 22.778 6.776 -37.765 1.00 81.44 90 ALA A C 1
ATOM 693 O O . ALA A 1 90 ? 23.249 7.697 -38.434 1.00 81.44 90 ALA A O 1
ATOM 694 N N . ALA A 1 91 ? 22.418 5.611 -38.317 1.00 80.12 91 ALA A N 1
ATOM 695 C CA . ALA A 1 91 ? 22.546 5.326 -39.744 1.00 80.12 91 ALA A CA 1
ATOM 696 C C . ALA A 1 91 ? 21.654 6.241 -40.601 1.00 80.12 91 ALA A C 1
ATOM 698 O O . ALA A 1 91 ? 22.120 6.768 -41.612 1.00 80.12 91 ALA A O 1
ATOM 699 N N . LEU A 1 92 ? 20.406 6.494 -40.179 1.00 79.56 92 LEU A N 1
ATOM 700 C CA . LEU A 1 92 ? 19.528 7.451 -40.858 1.00 79.56 92 LEU A CA 1
ATOM 701 C C . LEU A 1 92 ? 20.124 8.863 -40.824 1.00 79.56 92 LEU A C 1
ATOM 703 O O . LEU A 1 92 ? 20.176 9.522 -41.859 1.00 79.56 92 LEU A O 1
ATOM 707 N N . GLY A 1 93 ? 20.592 9.326 -39.663 1.00 80.00 93 GLY A N 1
ATOM 708 C CA . GLY A 1 93 ? 21.206 10.648 -39.528 1.00 80.00 93 GLY A CA 1
ATOM 709 C C . GLY A 1 93 ? 22.389 10.836 -40.481 1.00 80.00 93 GLY A C 1
ATOM 710 O O . GLY A 1 93 ? 22.488 11.862 -41.154 1.00 80.00 93 GLY A O 1
ATOM 711 N N . LEU A 1 94 ? 23.234 9.812 -40.613 1.00 84.56 94 LEU A N 1
ATOM 712 C CA . LEU A 1 94 ? 24.382 9.823 -41.520 1.00 84.56 94 LEU A CA 1
ATOM 713 C C . LEU A 1 94 ? 23.956 9.810 -43.000 1.00 84.56 94 LEU A C 1
ATOM 715 O O . LEU A 1 94 ? 24.519 10.547 -43.810 1.00 84.56 94 LEU A O 1
ATOM 719 N N . PHE A 1 95 ? 22.912 9.053 -43.351 1.00 81.50 95 PHE A N 1
ATOM 720 C CA . PHE A 1 95 ? 22.325 9.055 -44.697 1.00 81.50 95 PHE A CA 1
ATOM 721 C C . PHE A 1 95 ? 21.727 10.419 -45.080 1.00 81.50 95 PHE A C 1
ATOM 723 O O . PHE A 1 95 ? 21.956 10.916 -46.186 1.00 81.50 95 PHE A O 1
ATOM 730 N N . LEU A 1 96 ? 20.994 11.054 -44.161 1.00 80.00 96 LEU A N 1
ATOM 731 C CA . LEU A 1 96 ? 20.426 12.388 -44.367 1.00 80.00 96 LEU A CA 1
ATOM 732 C C . LEU A 1 96 ? 21.524 13.441 -44.547 1.00 80.00 96 LEU A C 1
ATOM 734 O O . LEU A 1 96 ? 21.417 14.288 -45.435 1.00 80.00 96 LEU A O 1
ATOM 738 N N . LEU A 1 97 ? 22.594 13.359 -43.750 1.00 80.00 97 LEU A N 1
ATOM 739 C CA . LEU A 1 97 ? 23.760 14.231 -43.881 1.00 80.00 97 LEU A CA 1
ATOM 740 C C . LEU A 1 97 ? 24.411 14.083 -45.265 1.00 80.00 97 LEU A C 1
ATOM 742 O O . LEU A 1 97 ? 24.670 15.087 -45.927 1.00 80.00 97 LEU A O 1
ATOM 746 N N . ALA A 1 98 ? 24.597 12.848 -45.741 1.00 77.94 98 ALA A N 1
ATOM 747 C CA . ALA A 1 98 ? 25.133 12.576 -47.073 1.00 77.94 98 ALA A CA 1
ATOM 748 C C . ALA A 1 98 ? 24.237 13.143 -48.190 1.00 77.94 98 ALA A C 1
ATOM 750 O O . ALA A 1 98 ? 24.734 13.819 -49.090 1.00 77.94 98 ALA A O 1
ATOM 751 N N . CYS A 1 99 ? 22.913 12.961 -48.105 1.00 73.00 99 CYS A N 1
ATOM 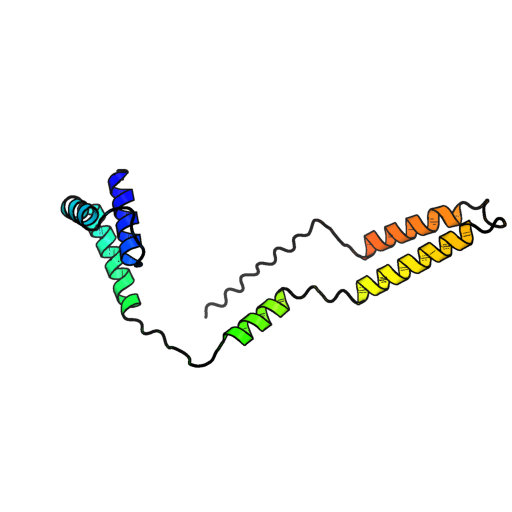752 C CA . CYS A 1 99 ? 21.966 13.554 -49.060 1.00 73.00 99 CYS A CA 1
ATOM 753 C C . CYS A 1 99 ? 22.048 15.087 -49.074 1.00 73.00 99 CYS A C 1
ATOM 755 O O . CYS A 1 99 ? 21.965 15.708 -50.135 1.00 73.00 99 CYS A O 1
ATOM 757 N N . LYS A 1 100 ? 22.242 15.707 -47.903 1.00 75.62 100 LYS A N 1
ATOM 758 C CA . LYS A 1 100 ? 22.421 17.156 -47.791 1.00 75.62 100 LYS A CA 1
ATOM 759 C C . LYS A 1 100 ? 23.702 17.636 -48.463 1.00 75.62 100 LYS A C 1
ATOM 761 O O . LYS A 1 100 ? 23.644 18.634 -49.171 1.00 75.62 100 LYS A O 1
ATOM 766 N N . ILE A 1 101 ? 24.815 16.926 -48.282 1.00 73.00 101 ILE A N 1
ATOM 767 C CA . ILE A 1 101 ? 26.094 17.235 -48.939 1.00 73.00 101 ILE A CA 1
ATOM 768 C C . ILE A 1 101 ? 25.947 17.137 -50.465 1.00 73.00 101 ILE A C 1
ATOM 770 O O . ILE A 1 101 ? 26.352 18.052 -51.178 1.00 73.00 101 ILE A O 1
ATOM 774 N N . VAL A 1 102 ? 25.284 16.087 -50.965 1.00 69.44 102 VAL A N 1
ATOM 775 C CA . VAL A 1 102 ? 25.006 15.907 -52.404 1.00 69.44 102 VAL A CA 1
ATOM 776 C C . VAL A 1 102 ? 24.120 17.024 -52.966 1.00 69.44 102 VAL A C 1
ATOM 778 O O . VAL A 1 102 ? 24.359 17.497 -54.071 1.00 69.44 102 VAL A O 1
ATOM 781 N N . GLY A 1 103 ? 23.128 17.497 -52.207 1.00 65.44 103 GLY A N 1
ATOM 782 C CA . GLY A 1 103 ? 22.254 18.597 -52.631 1.00 65.44 103 GLY A CA 1
ATOM 783 C C . GLY A 1 103 ? 22.898 19.991 -52.624 1.00 65.44 103 GLY A C 1
ATOM 784 O O . GLY A 1 103 ? 22.314 20.915 -53.183 1.00 65.44 103 GLY A O 1
ATOM 785 N N . VAL A 1 104 ? 24.064 20.164 -51.988 1.00 66.38 104 VAL A N 1
ATOM 786 C CA . VAL A 1 104 ? 24.829 21.429 -51.969 1.00 66.38 104 VAL A CA 1
ATOM 787 C C . V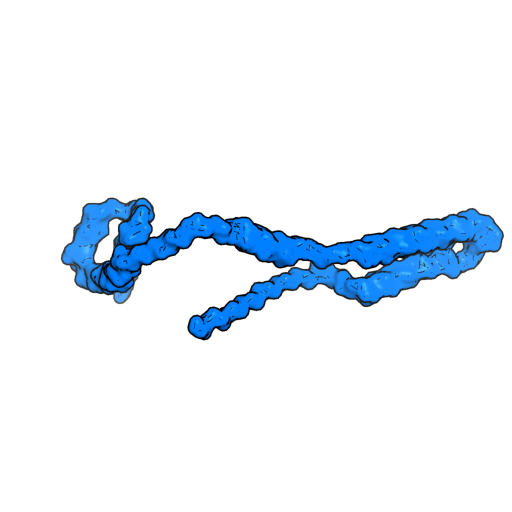AL A 1 104 ? 25.793 21.526 -53.161 1.00 66.38 104 VAL A C 1
ATOM 789 O O . VAL A 1 104 ? 26.235 22.622 -53.501 1.00 66.38 104 VAL A O 1
ATOM 792 N N . LEU A 1 105 ? 26.083 20.409 -53.840 1.00 68.50 105 LEU A N 1
ATOM 793 C CA . LEU A 1 105 ? 26.902 20.402 -55.051 1.00 68.50 105 LEU A CA 1
ATOM 794 C C . LEU A 1 105 ? 26.143 21.073 -56.218 1.00 68.50 105 LEU A C 1
ATOM 796 O O . LEU A 1 105 ? 25.049 20.625 -56.577 1.00 68.50 105 LEU A O 1
ATOM 800 N N . PRO A 1 106 ? 26.708 22.129 -56.835 1.00 57.97 106 PRO A N 1
ATOM 801 C CA . PRO A 1 106 ? 26.019 22.943 -57.841 1.00 57.97 106 PRO A CA 1
ATOM 802 C C . PRO A 1 106 ? 25.642 22.157 -59.109 1.00 57.97 106 PRO A C 1
ATOM 804 O O . PRO A 1 106 ? 24.627 22.461 -59.727 1.00 57.97 106 PRO A O 1
ATOM 807 N N . GLU A 1 107 ? 26.384 21.093 -59.427 1.00 62.22 107 GLU A N 1
ATOM 808 C CA . GLU A 1 107 ? 26.146 20.173 -60.554 1.00 62.22 107 GLU A CA 1
ATOM 809 C C . GLU A 1 107 ? 24.797 19.421 -60.466 1.00 62.22 107 GLU A C 1
ATOM 811 O O . GLU A 1 107 ? 24.240 19.009 -61.480 1.00 62.22 107 GLU A O 1
ATOM 816 N N . LEU A 1 108 ? 24.241 19.240 -59.258 1.00 56.75 108 LEU A N 1
ATOM 817 C CA . LEU A 1 108 ? 22.996 18.489 -59.013 1.00 56.75 108 LEU A CA 1
ATOM 818 C C . LEU A 1 108 ? 21.857 19.346 -58.436 1.00 56.75 108 LEU A C 1
ATOM 820 O O . LEU A 1 108 ? 20.764 18.830 -58.182 1.00 56.75 108 LEU A O 1
ATOM 824 N N . ALA A 1 109 ? 22.073 20.653 -58.260 1.00 54.66 109 ALA A N 1
ATOM 825 C CA . ALA A 1 109 ? 21.131 21.572 -57.612 1.00 54.66 109 ALA A CA 1
ATOM 826 C C . ALA A 1 109 ? 19.790 21.740 -58.364 1.00 54.66 109 ALA A C 1
ATOM 828 O O . ALA A 1 109 ? 18.791 22.151 -57.764 1.00 54.66 109 ALA A O 1
ATOM 829 N N . GLY A 1 110 ? 19.748 21.389 -59.655 1.00 62.09 110 GLY A N 1
ATOM 830 C CA . GLY A 1 110 ? 18.537 21.396 -60.485 1.00 62.09 110 GLY A CA 1
ATOM 831 C C . GLY A 1 110 ? 17.610 20.189 -60.291 1.00 62.09 110 GLY A C 1
ATOM 832 O O . GLY A 1 110 ? 16.456 20.236 -60.716 1.00 62.09 110 GLY A O 1
ATOM 833 N N . ASN A 1 111 ? 18.063 19.120 -59.627 1.00 64.88 111 ASN A N 1
ATOM 834 C CA . ASN A 1 111 ? 17.277 17.897 -59.483 1.00 64.88 111 ASN A CA 1
ATOM 835 C C . ASN A 1 111 ? 16.427 17.918 -58.203 1.00 64.88 111 ASN A C 1
ATOM 837 O O . ASN A 1 111 ? 16.883 18.256 -57.111 1.00 64.88 111 ASN A O 1
ATOM 841 N N . TRP A 1 112 ? 15.162 17.509 -58.321 1.00 65.94 112 TRP A N 1
ATOM 842 C CA . TRP A 1 112 ? 14.218 17.408 -57.196 1.00 65.94 112 TRP A CA 1
ATOM 843 C C . TRP A 1 112 ? 14.498 16.198 -56.286 1.00 65.94 112 TRP A C 1
ATOM 845 O O . TRP A 1 112 ? 14.131 16.195 -55.110 1.00 65.94 112 TRP A O 1
ATOM 855 N N . LEU A 1 113 ? 15.192 15.188 -56.816 1.00 67.69 113 LEU A N 1
ATOM 856 C CA . LEU A 1 113 ? 15.502 13.917 -56.160 1.00 67.69 113 LEU A CA 1
ATOM 857 C C . LEU A 1 113 ? 16.198 14.056 -54.783 1.00 67.69 113 LEU A C 1
ATOM 859 O O . LEU A 1 113 ? 15.685 13.478 -53.823 1.00 67.69 113 LEU A O 1
ATOM 863 N N . PRO A 1 114 ? 17.278 14.854 -54.606 1.00 66.69 114 PRO A N 1
ATOM 864 C CA . PRO A 1 114 ? 17.915 15.045 -53.295 1.00 66.69 114 PRO A CA 1
ATOM 865 C C . PRO A 1 114 ? 17.023 15.739 -52.254 1.00 66.69 114 PRO A C 1
ATOM 867 O O . PRO A 1 114 ? 17.319 15.671 -51.063 1.00 66.69 114 PRO A O 1
ATOM 870 N N . LYS A 1 115 ? 15.925 16.393 -52.666 1.00 68.81 115 LYS A N 1
ATOM 871 C CA . LYS A 1 115 ? 14.971 17.039 -51.748 1.00 68.81 115 LYS A CA 1
ATOM 872 C C . LYS A 1 115 ? 13.903 16.066 -51.240 1.00 68.81 115 LYS A C 1
ATOM 874 O O . LYS A 1 115 ? 13.486 16.176 -50.091 1.00 68.81 115 LYS A O 1
ATOM 879 N N . VAL A 1 116 ? 13.470 15.115 -52.071 1.00 71.44 116 VAL A N 1
ATOM 880 C CA . VAL A 1 116 ? 12.347 14.208 -51.757 1.00 71.44 116 VAL A CA 1
ATOM 881 C C . VAL A 1 116 ? 12.814 12.897 -51.120 1.00 71.44 116 VAL A C 1
ATOM 883 O O . VAL A 1 116 ? 12.154 12.380 -50.220 1.00 71.44 116 VAL A O 1
ATOM 886 N N . LEU A 1 117 ? 13.985 12.393 -51.518 1.00 74.88 117 LEU A N 1
ATOM 887 C CA . LEU A 1 117 ? 14.583 11.169 -50.980 1.00 74.88 117 LEU A CA 1
ATOM 888 C C . LEU A 1 117 ? 14.737 11.152 -49.439 1.00 74.88 117 LEU A C 1
ATOM 890 O O . LEU A 1 117 ? 14.336 10.160 -48.828 1.00 74.88 117 LEU A O 1
ATOM 894 N N . PRO A 1 118 ? 15.239 12.213 -48.771 1.00 70.25 118 PRO A N 1
ATOM 895 C CA . PRO A 1 118 ? 15.335 12.231 -47.308 1.00 70.25 118 PRO A CA 1
ATOM 896 C C . PRO A 1 118 ? 13.965 12.220 -46.614 1.00 70.25 118 PRO A C 1
ATOM 898 O O . PRO A 1 118 ? 13.812 11.601 -45.562 1.00 70.25 118 PRO A O 1
ATOM 901 N N . LEU A 1 119 ? 12.956 12.862 -47.212 1.00 69.62 119 LEU A N 1
ATOM 902 C CA . LEU A 1 119 ? 11.603 12.935 -46.657 1.00 69.62 119 LEU A CA 1
ATOM 903 C C . LEU A 1 119 ? 10.892 11.576 -46.753 1.00 69.62 119 LEU A C 1
ATOM 905 O O . LEU A 1 119 ? 10.257 11.133 -45.797 1.00 69.62 119 LEU A O 1
ATOM 909 N N . ALA A 1 120 ? 11.078 10.875 -47.875 1.00 75.62 120 ALA A N 1
ATOM 910 C CA . ALA A 1 120 ? 10.603 9.508 -48.056 1.00 75.62 120 ALA A CA 1
ATOM 911 C C . ALA A 1 120 ? 11.311 8.523 -47.108 1.00 75.62 120 ALA A C 1
ATOM 913 O O . ALA A 1 120 ? 10.648 7.693 -46.491 1.00 75.62 120 ALA A O 1
ATOM 914 N N . ALA A 1 121 ? 12.632 8.640 -46.926 1.00 74.94 121 ALA A N 1
ATOM 915 C CA . ALA A 1 121 ? 13.384 7.797 -45.993 1.00 74.94 121 ALA A CA 1
ATOM 916 C C . ALA A 1 121 ? 12.930 7.987 -44.533 1.00 74.94 121 ALA A C 1
ATOM 918 O O . ALA A 1 121 ? 12.779 7.006 -43.804 1.00 74.94 121 ALA A O 1
ATOM 919 N N . ALA A 1 122 ? 12.649 9.227 -44.118 1.00 71.44 122 ALA A N 1
ATOM 920 C CA . ALA A 1 122 ? 12.104 9.523 -42.795 1.00 71.44 122 ALA A CA 1
ATOM 921 C C . ALA A 1 122 ? 10.696 8.932 -42.598 1.00 71.44 122 ALA A C 1
ATOM 923 O O . ALA A 1 122 ? 10.426 8.328 -41.560 1.00 71.44 122 ALA A O 1
ATOM 924 N N . LEU A 1 123 ? 9.821 9.037 -43.607 1.00 73.62 123 LEU A N 1
ATOM 925 C CA . LEU A 1 123 ? 8.486 8.426 -43.587 1.00 73.62 123 LEU A CA 1
ATOM 926 C C . LEU A 1 123 ? 8.545 6.896 -43.511 1.00 73.62 123 LEU A C 1
ATOM 928 O O . LEU A 1 123 ? 7.842 6.294 -42.704 1.00 73.62 123 LEU A O 1
ATOM 932 N N . VAL A 1 124 ? 9.409 6.259 -44.305 1.00 77.19 124 VAL A N 1
ATOM 933 C CA . VAL A 1 124 ? 9.606 4.802 -44.268 1.00 77.19 124 VAL A CA 1
ATOM 934 C C . VAL A 1 124 ? 10.128 4.367 -42.904 1.00 77.19 124 VAL A C 1
ATOM 936 O O . VAL A 1 124 ? 9.623 3.392 -42.351 1.00 77.19 124 VAL A O 1
ATOM 939 N N . LEU A 1 125 ? 11.082 5.100 -42.319 1.00 70.19 125 LEU A N 1
ATOM 940 C CA . LEU A 1 125 ? 11.580 4.778 -40.986 1.00 70.19 125 LEU A CA 1
ATOM 941 C C . LEU A 1 125 ? 10.476 4.903 -39.926 1.00 70.19 125 LEU A C 1
ATOM 943 O O . LEU A 1 125 ? 10.339 4.017 -39.084 1.00 70.19 125 LEU A O 1
ATOM 947 N N . PHE A 1 126 ? 9.651 5.949 -40.005 1.00 68.94 126 PHE A N 1
ATOM 948 C CA . PHE A 1 126 ? 8.498 6.131 -39.125 1.00 68.94 126 PHE A CA 1
ATOM 949 C C . PHE A 1 126 ? 7.497 4.967 -39.242 1.00 68.94 126 PHE A C 1
ATOM 951 O O . PHE A 1 126 ? 7.051 4.423 -38.231 1.00 68.94 126 PHE A O 1
ATOM 958 N N . CYS A 1 127 ? 7.201 4.511 -40.464 1.00 67.56 127 CYS A N 1
ATOM 959 C CA . CYS A 1 127 ? 6.328 3.360 -40.698 1.00 67.56 127 CYS A CA 1
ATOM 960 C C . CYS A 1 127 ? 6.935 2.031 -40.210 1.00 67.56 127 CYS A C 1
ATOM 962 O O . CYS A 1 127 ? 6.216 1.202 -39.653 1.00 67.56 127 CYS A O 1
ATOM 964 N N . VAL A 1 128 ? 8.241 1.818 -40.407 1.00 67.50 128 VAL A N 1
ATOM 965 C CA . VAL A 1 128 ? 8.945 0.574 -40.039 1.00 67.50 128 VAL A CA 1
ATOM 966 C C . VAL A 1 128 ? 9.121 0.450 -38.529 1.00 67.50 128 VAL A C 1
ATOM 968 O O . VAL A 1 128 ? 8.928 -0.636 -37.985 1.00 67.50 128 VAL A O 1
ATOM 971 N N . LEU A 1 129 ? 9.461 1.542 -37.840 1.00 64.50 129 LEU A N 1
ATOM 972 C CA . LEU A 1 129 ? 9.710 1.503 -36.401 1.00 64.50 129 LEU A CA 1
ATOM 973 C C . LEU A 1 129 ? 8.428 1.374 -35.573 1.00 64.50 129 LEU A C 1
ATOM 975 O O . LEU A 1 129 ? 8.530 1.028 -34.400 1.00 64.50 129 LEU A O 1
ATOM 979 N N . LYS A 1 130 ? 7.235 1.614 -36.152 1.00 60.62 130 LYS A N 1
ATOM 980 C CA . LYS A 1 130 ? 5.933 1.506 -35.457 1.00 60.62 130 LYS A CA 1
ATOM 981 C C . LYS A 1 130 ? 5.943 2.156 -34.059 1.00 60.62 130 LYS A C 1
ATOM 983 O O . LYS A 1 130 ? 5.205 1.726 -33.174 1.00 60.62 130 LYS A O 1
ATOM 988 N N . GLN A 1 131 ? 6.769 3.185 -33.848 1.00 54.91 131 GLN A N 1
ATOM 989 C CA . GLN A 1 131 ? 6.840 3.912 -32.587 1.00 54.91 131 GLN A CA 1
ATOM 990 C C . GLN A 1 131 ? 5.559 4.729 -32.482 1.00 54.91 131 GLN A C 1
ATOM 992 O O . GLN A 1 131 ? 5.458 5.836 -32.998 1.00 54.91 131 GLN A O 1
ATOM 997 N N . ASN A 1 132 ? 4.534 4.115 -31.902 1.00 51.16 132 ASN A N 1
ATOM 998 C CA . ASN A 1 132 ? 3.255 4.732 -31.630 1.00 51.16 132 ASN A CA 1
ATOM 999 C C . ASN A 1 132 ? 3.411 5.474 -30.294 1.00 51.16 132 ASN A C 1
ATOM 1001 O O . ASN A 1 132 ? 3.388 4.819 -29.250 1.00 51.16 132 ASN A O 1
ATOM 1005 N N . PRO A 1 133 ? 3.605 6.807 -30.285 1.00 50.31 133 PRO A N 1
ATOM 1006 C CA . PRO A 1 133 ? 3.889 7.554 -29.056 1.00 50.31 133 PRO A CA 1
ATOM 1007 C C . PRO A 1 133 ? 2.719 7.533 -28.056 1.00 50.31 133 PRO A C 1
ATOM 1009 O O . PRO A 1 133 ? 2.867 7.988 -26.928 1.00 50.31 133 PRO A O 1
ATOM 1012 N N . PHE A 1 134 ? 1.567 6.980 -28.453 1.00 49.34 134 PHE A N 1
ATOM 1013 C CA . PHE A 1 134 ? 0.368 6.826 -27.630 1.00 49.34 134 PHE A CA 1
ATOM 1014 C C . PHE A 1 134 ? 0.149 5.403 -27.099 1.00 49.34 134 PHE A C 1
ATOM 1016 O O . PHE A 1 134 ? -0.837 5.163 -26.402 1.00 49.34 134 PHE A O 1
ATOM 1023 N N . GLN A 1 135 ? 1.033 4.442 -27.391 1.00 46.34 135 GLN A N 1
ATOM 1024 C CA . GLN A 1 135 ? 0.957 3.125 -26.757 1.00 46.34 135 GLN A CA 1
ATOM 1025 C C . GLN A 1 135 ? 1.563 3.185 -25.352 1.00 46.34 135 GLN A C 1
ATOM 1027 O O . GLN A 1 135 ? 2.706 2.801 -25.118 1.00 46.34 135 GLN A O 1
ATOM 1032 N N . ILE A 1 136 ? 0.761 3.650 -24.393 1.00 51.62 136 ILE A N 1
ATOM 1033 C CA . ILE A 1 136 ? 0.987 3.352 -22.979 1.00 51.62 136 ILE A CA 1
ATOM 1034 C C . ILE A 1 136 ? 0.733 1.852 -22.825 1.00 51.62 136 ILE A C 1
ATOM 1036 O O . ILE A 1 136 ? -0.408 1.404 -22.714 1.00 51.62 136 ILE A O 1
ATOM 1040 N N . THR A 1 137 ? 1.800 1.057 -22.881 1.00 48.09 137 THR A N 1
ATOM 1041 C CA . THR A 1 137 ? 1.755 -0.391 -22.661 1.00 48.09 137 THR A CA 1
ATOM 1042 C C . THR A 1 137 ? 1.500 -0.662 -21.179 1.00 48.09 137 THR A C 1
ATOM 1044 O O . THR A 1 137 ? 2.394 -1.057 -20.436 1.00 48.09 137 THR A O 1
ATOM 1047 N N . GLY A 1 138 ? 0.269 -0.427 -20.725 1.00 52.78 138 GLY A N 1
ATOM 1048 C CA . GLY A 1 138 ? -0.226 -0.849 -19.420 1.00 52.78 138 GLY A CA 1
ATOM 1049 C C . GLY A 1 138 ? -0.403 -2.365 -19.384 1.00 52.78 138 GLY A C 1
ATOM 1050 O O . GLY A 1 138 ? -1.519 -2.860 -19.299 1.00 52.78 138 GLY A O 1
ATOM 1051 N N . ASN A 1 139 ? 0.691 -3.121 -19.488 1.00 46.34 139 ASN A N 1
ATOM 1052 C CA . ASN A 1 139 ? 0.695 -4.566 -19.269 1.00 46.34 139 ASN A CA 1
ATOM 1053 C C . ASN A 1 139 ? 0.776 -4.850 -17.761 1.00 46.34 139 ASN A C 1
ATOM 1055 O O . ASN A 1 139 ? 1.758 -5.391 -17.263 1.00 46.34 139 ASN A O 1
ATOM 1059 N N . LEU A 1 140 ? -0.280 -4.506 -17.023 1.00 48.16 140 LEU A N 1
ATOM 1060 C CA . LEU A 1 140 ? -0.560 -5.142 -15.734 1.00 48.16 140 LEU A CA 1
ATOM 1061 C C . LEU A 1 140 ? -1.214 -6.500 -16.023 1.00 48.16 140 LEU A C 1
ATOM 1063 O O . LEU A 1 140 ? -2.425 -6.671 -15.913 1.00 48.16 140 LEU A O 1
ATOM 1067 N N . LYS A 1 141 ? -0.403 -7.479 -16.442 1.00 48.81 141 LYS A N 1
ATOM 1068 C CA . LYS A 1 141 ? -0.805 -8.888 -16.389 1.00 48.81 141 LYS A CA 1
ATOM 1069 C C . LYS A 1 141 ? -0.721 -9.329 -14.932 1.00 48.81 141 LYS A C 1
ATOM 1071 O O . LYS A 1 141 ? 0.348 -9.675 -14.443 1.00 48.81 141 LYS A O 1
ATOM 1076 N N . LEU A 1 142 ? -1.852 -9.293 -14.235 1.00 52.59 142 LEU A N 1
ATOM 1077 C CA . LEU A 1 142 ? -2.014 -9.995 -12.966 1.00 52.59 142 LEU A CA 1
ATOM 1078 C C . LEU A 1 142 ? -2.030 -11.498 -13.273 1.00 52.59 142 LEU A C 1
ATOM 1080 O O . LEU A 1 142 ? -3.086 -12.084 -13.505 1.00 52.59 142 LEU A O 1
ATOM 1084 N N . GLU A 1 143 ? -0.856 -12.125 -13.331 1.00 50.00 143 GLU A N 1
ATOM 1085 C CA . GLU A 1 143 ? -0.754 -13.584 -13.295 1.00 50.00 143 GLU A CA 1
ATOM 1086 C C . GLU A 1 143 ? -1.115 -14.048 -11.880 1.00 50.00 143 GLU A C 1
ATOM 1088 O O . GLU A 1 143 ? -0.273 -14.204 -10.998 1.00 50.00 143 GLU A O 1
ATOM 1093 N N . GLY A 1 144 ? -2.417 -14.205 -11.643 1.00 46.62 144 GLY A N 1
ATOM 1094 C CA . GLY A 1 144 ? -2.955 -14.806 -10.433 1.00 46.62 144 GLY A CA 1
ATOM 1095 C C . GLY A 1 144 ? -2.665 -16.301 -10.423 1.00 46.62 144 GLY A C 1
ATOM 1096 O O . GLY A 1 144 ? -3.499 -17.098 -10.844 1.00 46.62 144 GLY A O 1
ATOM 1097 N N . ASN A 1 145 ? -1.486 -16.689 -9.944 1.00 50.44 145 ASN A N 1
ATOM 1098 C CA . ASN A 1 145 ? -1.200 -18.075 -9.599 1.00 50.44 145 ASN A CA 1
ATOM 1099 C C . ASN A 1 145 ? -1.627 -18.315 -8.144 1.00 50.44 145 ASN A C 1
ATOM 1101 O O . ASN A 1 145 ? -0.819 -18.251 -7.222 1.00 50.44 145 ASN A O 1
ATOM 1105 N N . LEU A 1 146 ? -2.929 -18.520 -7.945 1.00 48.81 146 LEU A N 1
ATOM 1106 C CA . LEU A 1 146 ? -3.472 -19.081 -6.711 1.00 48.81 146 LEU A CA 1
ATOM 1107 C C . LEU A 1 146 ? -3.599 -20.595 -6.919 1.00 48.81 146 LEU A C 1
ATOM 1109 O O . LEU A 1 146 ? -4.563 -21.070 -7.519 1.00 48.81 146 LEU A O 1
ATOM 1113 N N . ARG A 1 147 ? -2.593 -21.334 -6.452 1.00 41.03 147 ARG A N 1
ATOM 1114 C CA . ARG A 1 147 ? -2.688 -22.759 -6.130 1.00 41.03 147 ARG A CA 1
ATOM 1115 C C . ARG A 1 147 ? -2.297 -22.954 -4.678 1.00 41.03 147 ARG A C 1
ATOM 1117 O O . ARG A 1 147 ? -1.324 -22.292 -4.258 1.00 41.03 147 ARG A O 1
#

Radius of gyration: 33.29 Å; chains: 1; bounding box: 58×46×86 Å